Protein AF-A0A7X0U102-F1 (afdb_monomer)

Solvent-accessible surface area (backbone atoms only — not comparable to full-atom values): 9717 Å² total; per-residue (Å²): 131,88,77,88,85,89,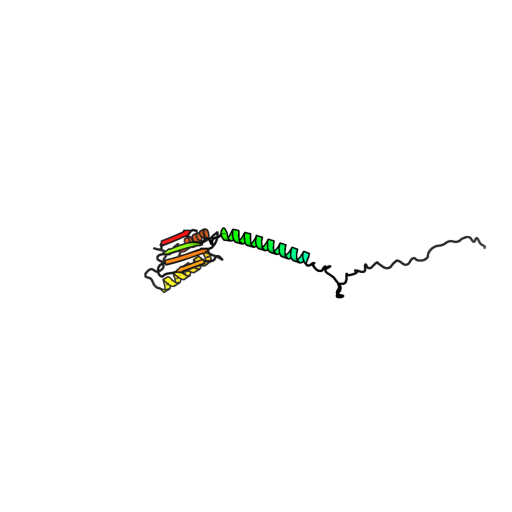85,76,92,80,92,87,78,83,84,78,76,77,78,77,84,86,73,80,78,78,79,67,56,64,40,101,86,70,48,72,40,89,76,73,74,71,82,77,47,71,68,58,47,54,50,53,54,49,52,53,49,51,53,49,51,50,53,51,48,49,52,48,54,52,47,66,74,42,59,76,26,45,12,32,42,36,37,34,54,69,47,59,101,64,62,67,69,58,42,53,52,46,53,52,52,52,52,50,45,45,48,65,40,42,60,93,42,59,70,47,81,48,75,58,72,41,37,37,39,41,33,27,40,36,96,58,11,56,60,30,49,53,52,36,59,70,50,51,70,77,42,87,77,41,83,77,51,49,77,48,76,46,82,89

Sequence (160 aa):
MSDSVAADTEGEASEAAAPPPFEPARMVPTRPDGWPDWLGRRPISSVDRDRILKDLSADQEELDAAKRRDGLRLAPLFSSVTIEGVGGQGDPRKVARLRAAINAACRVAAGDRRTSYHATDVRITIGIAGPDAHERIAVLRRQLPKMGGSRGWTITEDLN

Radius of gyration: 42.92 Å; Cα contacts (8 Å, |Δi|>4): 147; chains: 1; bounding box: 61×81×126 Å

Secondary structure (DSSP, 8-state):
----------------PPPPP------PPBPTTS-B-TT--PPPPHHHHHHHHHHHHHHHHHHHHHHHHHHHH-S--EEEEEEE-TT-SS-HHHHHHHHHHHHHHHHHHHTTS-EEEEE-SSEEEEEEESTTHHHHHHHHHHHGGGSTT-TT-EEEEEE-

Nearest PDB structures (foldseek):
  6dcr-assembly2_B  TM=4.546E-01  e=2.348E-02  Escherichia coli K-12
  7mp7-assembly1_A  TM=3.861E-01  e=9.252E-02  Thermus thermophilus
  6fxd-assembly1_B-2  TM=5.260E-01  e=5.394E-01  Pseudomonas fluorescens
  6fxd-assembly1_A-2  TM=5.218E-01  e=1.747E+00  Pseudomonas fluorescens
  5yhf-assembly1_A  TM=6.381E-01  e=4.358E+00  Thermus thermophilus HB8

Organism: NCBI:txid46180

Mean predicted aligned error: 18.71 Å

pLDDT: mean 76.11, std 17.18, range [31.91, 94.88]

Foldseek 3Di:
DDDDDDDDDDDDDDPDDDDPDDDPPPPFDADPVRHGPPPVDDDQDPVNVVVVVVVVVVVVVVVVVVVVVVVVVCPFFKKKKKKFALQDPDDVVLSVVLVVVLVVLLCVLQPPFDKDWDDDNGMIMIITTDPCRVVSVVSSVVCQCVGPPSVPMDMDMDGD

Structure (mmCIF, N/CA/C/O backbone):
data_AF-A0A7X0U102-F1
#
_entry.id   AF-A0A7X0U102-F1
#
loop_
_atom_site.group_PDB
_atom_site.id
_atom_site.type_symbol
_atom_site.label_atom_id
_atom_site.label_alt_id
_atom_site.label_comp_id
_atom_site.label_asym_id
_atom_site.label_entity_id
_atom_site.label_seq_id
_atom_site.pdbx_PDB_ins_code
_atom_site.Cartn_x
_atom_site.Cartn_y
_atom_site.Cartn_z
_atom_site.occupancy
_atom_site.B_iso_or_equiv
_atom_site.auth_seq_id
_atom_site.auth_comp_id
_atom_site.auth_asym_id
_atom_site.auth_atom_id
_atom_site.pdbx_PDB_model_num
ATOM 1 N N . MET A 1 1 ? 34.232 71.782 -101.096 1.00 38.62 1 MET A N 1
ATOM 2 C CA . MET A 1 1 ? 34.437 70.947 -102.295 1.00 38.62 1 MET A CA 1
ATOM 3 C C . MET A 1 1 ? 35.266 69.759 -101.868 1.00 38.62 1 MET A C 1
ATOM 5 O O . MET A 1 1 ? 36.264 70.035 -101.224 1.00 38.62 1 MET A O 1
ATOM 9 N N . SER A 1 2 ? 34.827 68.543 -102.224 1.00 43.22 2 SER A N 1
ATOM 10 C CA . SER A 1 2 ? 35.674 67.430 -102.705 1.00 43.22 2 SER A CA 1
ATOM 11 C C . SER A 1 2 ? 36.778 66.903 -101.772 1.00 43.22 2 SER A C 1
ATOM 13 O O . SER A 1 2 ? 37.455 67.659 -101.102 1.00 43.22 2 SER A O 1
ATOM 15 N N . ASP A 1 3 ? 37.134 65.632 -101.725 1.00 31.91 3 ASP A N 1
ATOM 16 C CA . ASP A 1 3 ? 36.564 64.360 -102.151 1.00 31.91 3 ASP A CA 1
ATOM 17 C C . ASP A 1 3 ? 37.458 63.299 -101.474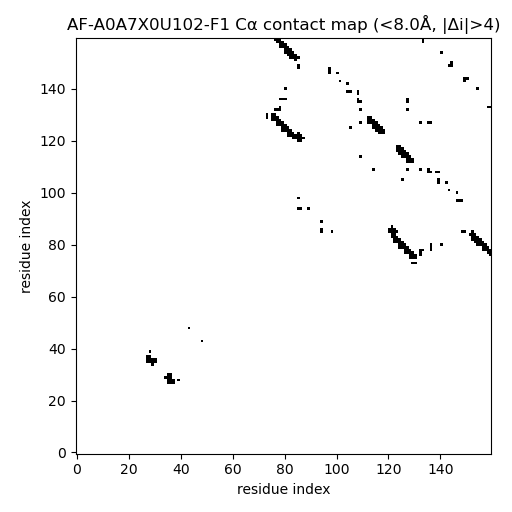 1.00 31.91 3 ASP A C 1
ATOM 19 O O . ASP A 1 3 ? 38.637 63.559 -101.240 1.00 31.91 3 ASP A O 1
ATOM 23 N N . SER A 1 4 ? 36.888 62.128 -101.207 1.00 45.56 4 SER A N 1
ATOM 24 C CA . SER A 1 4 ? 37.534 60.806 -101.151 1.00 45.56 4 SER A CA 1
ATOM 25 C C . SER A 1 4 ? 38.843 60.577 -100.369 1.00 45.56 4 SER A C 1
ATOM 27 O O . SER A 1 4 ? 39.926 60.914 -100.834 1.00 45.56 4 SER A O 1
ATOM 29 N N . VAL A 1 5 ? 38.757 59.750 -99.317 1.00 36.16 5 VAL A N 1
ATOM 30 C CA . VAL A 1 5 ? 39.637 58.573 -99.151 1.00 36.16 5 VAL A CA 1
ATOM 31 C C . VAL A 1 5 ? 38.795 57.410 -98.620 1.00 36.16 5 VAL A C 1
ATOM 33 O O . VAL A 1 5 ? 38.154 57.518 -97.577 1.00 36.16 5 VAL A O 1
ATOM 36 N N . ALA A 1 6 ? 38.797 56.314 -99.377 1.00 46.53 6 ALA A N 1
ATOM 37 C CA . ALA A 1 6 ? 38.334 54.992 -98.980 1.00 46.53 6 ALA A CA 1
ATOM 38 C C . ALA A 1 6 ? 39.511 54.186 -98.408 1.00 46.53 6 ALA A C 1
ATOM 40 O O . ALA A 1 6 ? 40.606 54.275 -98.962 1.00 46.53 6 ALA A O 1
ATOM 41 N N . ALA A 1 7 ? 39.245 53.440 -97.333 1.00 36.06 7 ALA A N 1
ATOM 42 C CA . ALA A 1 7 ? 39.975 52.299 -96.747 1.00 36.06 7 ALA A CA 1
ATOM 43 C C . ALA A 1 7 ? 39.654 52.306 -95.239 1.00 36.06 7 ALA A C 1
ATOM 45 O O . ALA A 1 7 ? 39.696 53.363 -94.621 1.00 36.06 7 ALA A O 1
ATOM 46 N N . ASP A 1 8 ? 39.316 51.236 -94.536 1.00 32.81 8 ASP A N 1
ATOM 47 C CA . ASP A 1 8 ? 39.108 49.832 -94.852 1.00 32.81 8 ASP A CA 1
ATOM 48 C C . ASP A 1 8 ? 38.257 49.252 -93.698 1.00 32.81 8 ASP A C 1
ATOM 50 O O . ASP A 1 8 ? 38.259 49.769 -92.579 1.00 32.81 8 ASP A O 1
ATOM 54 N N . THR A 1 9 ? 37.501 48.205 -94.026 1.00 40.62 9 THR A N 1
ATOM 55 C CA . THR A 1 9 ? 37.145 47.018 -93.212 1.00 40.62 9 THR A CA 1
ATOM 56 C C . THR A 1 9 ? 37.927 46.857 -91.897 1.00 40.62 9 THR A C 1
ATOM 58 O O . THR A 1 9 ? 39.137 47.030 -91.881 1.00 40.62 9 THR A O 1
ATOM 61 N N . GLU A 1 10 ? 37.342 46.543 -90.740 1.00 35.62 10 GLU A N 1
ATOM 62 C CA . GLU A 1 10 ? 36.524 45.382 -90.344 1.00 35.62 10 GLU A CA 1
ATOM 63 C C . GLU A 1 10 ? 35.938 45.724 -88.950 1.00 35.62 10 GLU A C 1
ATOM 65 O O . GLU A 1 10 ? 36.605 46.362 -88.144 1.00 35.62 10 GLU A O 1
ATOM 70 N N . GLY A 1 11 ? 34.667 45.478 -88.637 1.00 41.91 11 GLY A N 1
ATOM 71 C CA . GLY A 1 11 ? 34.175 44.158 -88.249 1.00 41.91 11 GLY A CA 1
ATOM 72 C C . GLY A 1 11 ? 33.844 44.145 -86.749 1.00 41.91 11 GLY A C 1
ATOM 73 O O . GLY A 1 11 ? 34.742 43.971 -85.948 1.00 41.91 11 GLY A O 1
ATOM 74 N N . GLU A 1 12 ? 32.574 44.365 -86.392 1.00 38.75 12 GLU A N 1
ATOM 75 C CA . GLU A 1 12 ? 31.899 44.087 -85.100 1.00 38.75 12 GLU A CA 1
ATOM 76 C C . GLU A 1 12 ? 30.504 44.749 -85.218 1.00 38.75 12 GLU A C 1
ATOM 78 O O . GLU A 1 12 ? 30.388 45.847 -85.745 1.00 38.75 12 GLU A O 1
ATOM 83 N N . ALA A 1 13 ? 29.359 44.170 -84.871 1.00 37.62 13 ALA A N 1
ATOM 84 C CA . ALA A 1 13 ? 29.061 43.188 -83.854 1.00 37.62 13 ALA A CA 1
ATOM 85 C C . ALA A 1 13 ? 27.845 42.359 -84.305 1.00 37.62 13 ALA A C 1
ATOM 87 O O . ALA A 1 13 ? 26.797 42.910 -84.643 1.00 37.62 13 ALA A O 1
ATOM 88 N N . SER A 1 14 ? 27.964 41.030 -84.283 1.00 42.31 14 SER A N 1
ATOM 89 C CA . SER A 1 14 ? 26.776 40.182 -84.202 1.00 42.31 14 SER A CA 1
ATOM 90 C C . SER A 1 14 ? 26.359 40.160 -82.740 1.00 42.31 14 SER A C 1
ATOM 92 O O . SER A 1 14 ? 27.084 39.647 -81.890 1.00 42.31 14 SER A O 1
ATOM 94 N N . GLU A 1 15 ? 25.207 40.753 -82.464 1.00 49.72 15 GLU A N 1
ATOM 95 C CA . GLU A 1 15 ? 24.537 40.758 -81.171 1.00 49.72 15 GLU A CA 1
ATOM 96 C C . GLU A 1 15 ? 24.369 39.316 -80.666 1.00 49.72 15 GLU A C 1
ATOM 98 O O . GLU A 1 15 ? 23.561 38.535 -81.172 1.00 49.72 15 GLU A O 1
ATOM 103 N N . ALA A 1 16 ? 25.218 38.924 -79.714 1.00 48.66 16 ALA A N 1
ATOM 104 C CA . ALA A 1 16 ? 25.165 37.615 -79.089 1.00 48.66 16 ALA A CA 1
ATOM 105 C C . ALA A 1 16 ? 23.998 37.600 -78.097 1.00 48.66 16 ALA A C 1
ATOM 107 O O . ALA A 1 16 ? 24.090 38.140 -76.994 1.00 48.66 16 ALA A O 1
ATOM 108 N N . ALA A 1 17 ? 22.889 36.989 -78.510 1.00 60.19 17 ALA A N 1
ATOM 109 C CA . ALA A 1 17 ? 21.757 36.708 -77.640 1.00 60.19 17 ALA A CA 1
ATOM 110 C C . ALA A 1 17 ? 22.226 35.945 -76.387 1.00 60.19 17 ALA A C 1
ATOM 112 O O . ALA A 1 17 ? 22.923 34.932 -76.483 1.00 60.19 17 ALA A O 1
ATOM 113 N N . ALA A 1 18 ? 21.845 36.443 -75.210 1.00 62.03 18 ALA A N 1
ATOM 114 C CA . ALA A 1 18 ? 22.167 35.810 -73.937 1.00 62.03 18 ALA A CA 1
ATOM 115 C C . ALA A 1 18 ? 21.594 34.376 -73.875 1.00 62.03 18 ALA A C 1
ATOM 117 O O . ALA A 1 18 ? 20.451 34.162 -74.294 1.00 62.03 18 ALA A O 1
ATOM 118 N N . PRO A 1 19 ? 22.345 33.387 -73.349 1.00 63.38 19 PRO A N 1
ATOM 119 C CA . PRO A 1 19 ? 21.826 32.034 -73.189 1.00 63.38 19 PRO A CA 1
ATOM 120 C C . PRO A 1 19 ? 20.666 32.027 -72.179 1.00 63.38 19 PRO A C 1
ATOM 122 O O . PRO A 1 19 ? 20.700 32.786 -71.204 1.00 63.38 19 PRO A O 1
ATOM 125 N N . PRO A 1 20 ? 19.635 31.183 -72.379 1.00 64.94 20 PRO A N 1
ATOM 126 C CA . PRO A 1 20 ? 18.534 31.081 -71.431 1.00 64.94 20 PRO A CA 1
ATOM 127 C C . PRO A 1 20 ? 19.049 30.618 -70.056 1.00 64.94 20 PRO A C 1
ATOM 129 O O . PRO A 1 20 ? 20.046 29.890 -69.985 1.00 64.94 20 PRO A O 1
ATOM 132 N N . PRO A 1 21 ? 18.388 31.017 -68.954 1.00 61.97 21 PRO A N 1
ATOM 133 C CA . PRO A 1 21 ? 18.778 30.579 -67.621 1.00 61.97 21 PRO A CA 1
ATOM 134 C C . PRO A 1 21 ? 18.703 29.049 -67.530 1.00 61.97 21 PRO A C 1
ATOM 136 O O . PRO A 1 21 ? 17.711 28.435 -67.919 1.00 61.97 21 PRO A O 1
ATOM 139 N N . PHE A 1 22 ? 19.770 28.431 -67.022 1.00 58.47 22 PHE A N 1
ATOM 140 C CA . PHE A 1 22 ? 19.825 26.996 -66.761 1.00 58.47 22 PHE A CA 1
ATOM 141 C C . PHE A 1 22 ? 18.815 26.642 -65.662 1.00 58.47 22 PHE A C 1
ATOM 143 O O . PHE A 1 22 ? 19.066 26.889 -64.482 1.00 58.47 22 PHE A O 1
ATOM 150 N N . GLU A 1 23 ? 17.675 26.060 -66.031 1.00 60.59 23 GLU A N 1
ATOM 151 C CA . GLU A 1 23 ? 16.829 25.353 -65.073 1.00 60.59 23 GLU A CA 1
ATOM 152 C C . GLU A 1 23 ? 17.444 23.968 -64.825 1.00 60.59 23 GLU A C 1
ATOM 154 O O . GLU A 1 23 ? 17.504 23.151 -65.749 1.00 60.59 23 GLU A O 1
ATOM 159 N N . PRO A 1 24 ? 17.922 23.654 -63.606 1.00 57.25 24 PRO A N 1
ATOM 160 C CA . PRO A 1 24 ? 18.355 22.303 -63.306 1.00 57.25 24 PRO A CA 1
ATOM 161 C C . PRO A 1 24 ? 17.121 21.403 -63.346 1.00 57.25 24 PRO A C 1
ATOM 163 O O . PRO A 1 24 ? 16.307 21.411 -62.419 1.00 57.25 24 PRO A O 1
ATOM 166 N N . ALA A 1 25 ? 16.982 20.615 -64.412 1.00 60.59 25 ALA A N 1
ATOM 167 C CA . ALA A 1 25 ? 16.004 19.543 -64.471 1.00 60.59 25 ALA A CA 1
ATOM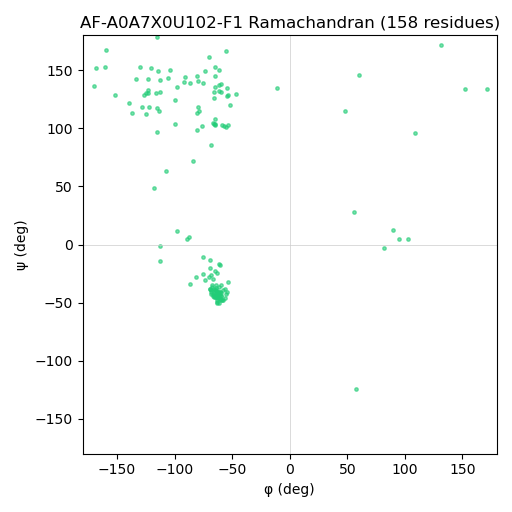 168 C C . ALA A 1 25 ? 16.269 18.598 -63.289 1.00 60.59 25 ALA A C 1
ATOM 170 O O . ALA A 1 25 ? 17.212 17.804 -63.299 1.00 60.59 25 ALA A O 1
ATOM 171 N N . ARG A 1 26 ? 15.465 18.712 -62.226 1.00 58.56 26 ARG A N 1
ATOM 172 C CA . ARG A 1 26 ? 15.482 17.774 -61.101 1.00 58.56 26 ARG A CA 1
ATOM 173 C C . ARG A 1 26 ? 14.941 16.441 -61.612 1.00 58.56 26 ARG A C 1
ATOM 175 O O . ARG A 1 26 ? 13.747 16.179 -61.525 1.00 58.56 26 ARG A O 1
ATOM 182 N N . MET A 1 27 ? 15.813 15.618 -62.188 1.00 61.78 27 MET A N 1
ATOM 183 C CA . MET A 1 27 ? 15.497 14.240 -62.557 1.00 61.78 27 MET A CA 1
ATOM 184 C C . MET A 1 27 ? 15.225 13.460 -61.269 1.00 61.78 27 MET A C 1
ATOM 186 O O . MET A 1 27 ? 16.149 13.132 -60.528 1.00 61.78 27 MET A O 1
ATOM 190 N N . VAL A 1 28 ? 13.950 13.211 -60.971 1.00 64.75 28 VAL A N 1
ATOM 191 C CA . VAL A 1 28 ? 13.535 12.357 -59.853 1.00 64.75 28 VAL A CA 1
ATOM 192 C C . VAL A 1 28 ? 13.686 10.908 -60.315 1.00 64.75 28 VAL A C 1
ATOM 194 O O . VAL A 1 28 ? 13.028 10.532 -61.290 1.00 64.75 28 VAL A O 1
ATOM 197 N N . PRO A 1 29 ? 14.541 10.087 -59.673 1.00 66.62 29 PRO A N 1
ATOM 198 C CA . PRO A 1 29 ? 14.663 8.679 -60.027 1.00 66.62 29 PRO A CA 1
ATOM 199 C C . PRO A 1 29 ? 13.293 8.005 -59.967 1.00 66.62 29 PRO A C 1
ATOM 201 O O . PRO A 1 29 ? 12.525 8.229 -59.035 1.00 66.62 29 PRO A O 1
ATOM 204 N N . THR A 1 30 ? 12.956 7.212 -60.976 1.00 65.81 30 THR A N 1
ATOM 205 C CA . THR A 1 30 ? 11.665 6.523 -61.059 1.00 65.81 30 THR A CA 1
ATOM 206 C C . THR A 1 30 ? 11.818 5.090 -60.567 1.00 65.81 30 THR A C 1
ATOM 208 O O . THR A 1 30 ? 12.787 4.403 -60.896 1.00 65.81 30 THR A O 1
ATOM 211 N N . ARG A 1 31 ? 10.868 4.633 -59.750 1.00 69.75 31 ARG A N 1
ATOM 212 C CA . ARG A 1 31 ? 10.789 3.243 -59.292 1.00 69.75 31 ARG A CA 1
ATOM 213 C C . ARG A 1 31 ? 10.388 2.325 -60.465 1.00 69.75 31 ARG A C 1
ATOM 215 O O . ARG A 1 31 ? 9.810 2.803 -61.441 1.00 69.75 31 ARG A O 1
ATOM 222 N N . PRO A 1 32 ? 10.615 0.999 -60.371 1.00 69.50 32 PRO A N 1
ATOM 223 C CA . PRO A 1 32 ? 10.195 0.042 -61.404 1.00 69.50 32 PRO A CA 1
ATOM 224 C C . PRO A 1 32 ? 8.678 -0.016 -61.666 1.00 69.50 32 PRO A C 1
ATOM 226 O O . PRO A 1 32 ? 8.264 -0.529 -62.699 1.00 69.50 32 PRO A O 1
ATOM 229 N N . ASP A 1 33 ? 7.853 0.496 -60.747 1.00 75.25 33 ASP A N 1
ATOM 230 C CA . ASP A 1 33 ? 6.391 0.616 -60.872 1.00 75.25 33 ASP A CA 1
ATOM 231 C C . ASP A 1 33 ? 5.943 1.948 -61.514 1.00 75.25 33 ASP A C 1
ATOM 233 O O . ASP A 1 33 ? 4.748 2.229 -61.592 1.00 75.25 33 ASP A O 1
ATOM 237 N N . GLY A 1 34 ? 6.891 2.775 -61.971 1.00 69.94 34 GLY A N 1
ATOM 238 C CA . GLY A 1 34 ? 6.632 4.059 -62.624 1.00 69.94 34 GLY A CA 1
ATOM 239 C C . GLY A 1 34 ? 6.358 5.224 -61.668 1.00 69.94 34 GLY A C 1
ATOM 240 O O . GLY A 1 34 ? 6.224 6.355 -62.133 1.00 69.94 34 GLY A O 1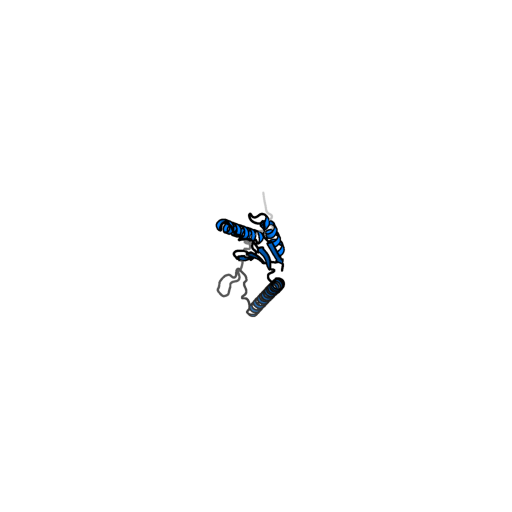
ATOM 241 N N . TRP A 1 35 ? 6.316 5.001 -60.349 1.00 78.31 35 TRP A N 1
ATOM 242 C CA . TRP A 1 35 ? 6.152 6.086 -59.378 1.00 78.31 35 TRP A CA 1
ATOM 243 C C . TRP A 1 35 ? 7.483 6.805 -59.102 1.00 78.31 35 TRP A C 1
ATOM 245 O O . TRP A 1 35 ? 8.535 6.159 -59.056 1.00 78.31 35 TRP A O 1
ATOM 255 N N . PRO A 1 36 ? 7.485 8.131 -58.871 1.00 67.94 36 PRO A N 1
ATOM 256 C CA . PRO A 1 36 ? 8.713 8.841 -58.524 1.00 67.94 36 PRO A CA 1
ATOM 257 C C . PRO A 1 36 ? 9.256 8.385 -57.156 1.00 67.94 36 PRO A C 1
ATOM 259 O O . PRO A 1 36 ? 8.522 8.338 -56.166 1.00 67.94 36 PRO A O 1
ATOM 262 N N . ASP A 1 37 ? 10.550 8.062 -57.084 1.00 71.12 37 ASP A N 1
ATOM 263 C CA . ASP A 1 37 ? 11.248 7.663 -55.857 1.00 71.12 37 ASP A CA 1
ATOM 264 C C . ASP A 1 37 ? 11.713 8.892 -55.067 1.00 71.12 37 ASP A C 1
ATOM 266 O O . ASP A 1 37 ? 12.899 9.212 -54.980 1.00 71.12 37 ASP A O 1
ATOM 270 N N . TRP A 1 38 ? 10.757 9.597 -54.466 1.00 67.88 38 TRP A N 1
ATOM 271 C CA . TRP A 1 38 ? 11.030 10.782 -53.645 1.00 67.88 38 TRP A CA 1
ATOM 272 C C . TRP A 1 38 ? 11.897 10.506 -52.409 1.00 67.88 38 TRP A C 1
ATOM 274 O O . TRP A 1 38 ? 12.411 11.441 -51.802 1.00 67.88 38 TRP A O 1
ATOM 284 N N . LEU A 1 39 ? 12.029 9.241 -52.002 1.00 71.31 39 LEU A N 1
ATOM 285 C CA . LEU A 1 39 ? 12.677 8.853 -50.750 1.00 71.31 39 LEU A CA 1
ATOM 286 C C . LEU A 1 39 ? 13.993 8.092 -50.968 1.00 71.31 39 LEU A C 1
ATOM 288 O O . LEU A 1 39 ? 14.630 7.724 -49.982 1.00 71.31 39 LEU A O 1
ATOM 292 N N . GLY A 1 40 ? 14.389 7.836 -52.222 1.00 63.44 40 GLY A N 1
ATOM 293 C CA . GLY A 1 40 ? 15.588 7.063 -52.564 1.00 63.44 40 GLY A CA 1
ATOM 294 C C . GLY A 1 40 ? 15.600 5.668 -51.933 1.00 63.44 40 GLY A C 1
ATOM 295 O O . GLY A 1 40 ? 16.664 5.148 -51.579 1.00 63.44 40 GLY A O 1
ATOM 296 N N . ARG A 1 41 ? 14.419 5.089 -51.679 1.00 65.38 41 ARG A N 1
ATOM 297 C CA . ARG A 1 41 ? 14.291 3.895 -50.835 1.00 65.38 41 ARG A CA 1
ATOM 298 C C . ARG A 1 41 ? 14.637 2.660 -51.650 1.00 65.38 41 ARG A C 1
ATOM 300 O O . ARG A 1 41 ? 13.795 2.093 -52.344 1.00 65.38 41 ARG A O 1
ATOM 307 N N . ARG A 1 42 ? 15.879 2.198 -51.501 1.00 67.25 42 ARG A N 1
ATOM 308 C CA . ARG A 1 42 ? 16.278 0.864 -51.956 1.00 67.25 42 ARG A CA 1
ATOM 309 C C . ARG A 1 42 ? 15.462 -0.199 -51.207 1.00 67.25 42 ARG A C 1
ATOM 311 O O . ARG A 1 42 ? 15.295 -0.075 -49.990 1.00 67.25 42 ARG A O 1
ATOM 318 N N . PRO A 1 43 ? 14.970 -1.247 -51.892 1.00 68.00 43 PRO A N 1
ATOM 319 C CA . PRO A 1 43 ? 14.417 -2.413 -51.219 1.00 68.00 43 PRO A CA 1
ATOM 320 C C . PRO A 1 43 ? 15.461 -2.969 -50.247 1.00 68.00 43 PRO A C 1
ATOM 322 O O . PRO A 1 43 ? 16.608 -3.191 -50.634 1.00 68.00 43 PRO A O 1
ATOM 325 N N . ILE A 1 44 ? 15.078 -3.165 -48.986 1.00 73.00 44 ILE A N 1
ATOM 326 C CA . ILE A 1 44 ? 15.956 -3.787 -47.992 1.00 73.00 44 ILE A CA 1
ATOM 327 C C . ILE A 1 44 ? 16.182 -5.236 -48.435 1.00 73.00 44 ILE A C 1
ATOM 329 O O . ILE A 1 44 ? 15.219 -5.965 -48.686 1.00 73.00 44 ILE A O 1
ATOM 333 N N . SER A 1 45 ? 17.445 -5.647 -48.566 1.00 81.50 45 SER A N 1
ATOM 334 C CA . SER A 1 45 ? 17.768 -7.033 -48.903 1.00 81.50 45 SER A CA 1
ATOM 335 C C . SER A 1 45 ? 17.329 -7.960 -47.766 1.00 81.50 45 SER A C 1
ATOM 337 O O . SER A 1 45 ? 17.282 -7.546 -46.608 1.00 81.50 45 SER A O 1
ATOM 339 N N . SER A 1 46 ? 17.021 -9.228 -48.058 1.00 77.06 46 SER A N 1
ATOM 340 C CA . SER A 1 46 ? 16.664 -10.175 -46.987 1.00 77.06 46 SER A CA 1
ATOM 341 C C . SER A 1 46 ? 17.765 -10.262 -45.929 1.00 77.06 46 SER A C 1
ATOM 343 O O . SER A 1 46 ? 17.467 -10.282 -44.745 1.00 77.06 46 SER A O 1
ATOM 345 N N . VAL A 1 47 ? 19.031 -10.225 -46.353 1.00 87.75 47 VAL A N 1
ATOM 346 C CA . VAL A 1 47 ? 20.192 -10.283 -45.455 1.00 87.75 47 VAL A CA 1
ATOM 347 C C . VAL A 1 47 ? 20.239 -9.072 -44.522 1.00 87.75 47 VAL A C 1
ATOM 349 O O . VAL A 1 47 ? 20.449 -9.229 -43.321 1.00 87.75 47 VAL A O 1
ATOM 352 N N . ASP A 1 48 ? 20.005 -7.870 -45.050 1.00 83.81 48 ASP A N 1
ATOM 353 C CA . ASP A 1 48 ? 19.988 -6.651 -44.236 1.00 83.81 48 ASP A CA 1
ATOM 354 C C . ASP A 1 48 ? 18.783 -6.625 -43.295 1.00 83.81 48 ASP A C 1
ATOM 356 O O . ASP A 1 48 ? 18.909 -6.234 -42.137 1.00 83.81 48 ASP A O 1
ATOM 360 N N . ARG A 1 49 ? 17.621 -7.099 -43.759 1.00 84.81 49 ARG A N 1
ATOM 361 C CA . ARG A 1 49 ? 16.425 -7.237 -42.923 1.00 84.81 49 ARG A CA 1
ATOM 362 C C . ARG A 1 49 ? 16.676 -8.192 -41.758 1.00 84.81 49 ARG A C 1
ATOM 364 O O . ARG A 1 49 ? 16.332 -7.866 -40.626 1.00 84.81 49 ARG A O 1
ATOM 371 N N . ASP A 1 50 ? 17.273 -9.347 -42.027 1.00 91.25 50 ASP A N 1
ATOM 372 C CA . ASP A 1 50 ? 17.523 -10.367 -41.011 1.00 91.25 50 ASP A CA 1
ATOM 373 C C . ASP A 1 50 ? 18.569 -9.881 -39.991 1.00 91.25 50 ASP A C 1
ATOM 375 O O . ASP A 1 50 ? 18.424 -10.135 -38.795 1.00 91.25 50 ASP A O 1
ATOM 379 N N . ARG A 1 51 ? 19.569 -9.098 -40.430 1.00 90.56 51 ARG A N 1
ATOM 380 C CA . ARG A 1 51 ? 20.504 -8.402 -39.529 1.00 90.56 51 ARG A CA 1
ATOM 381 C C . ARG A 1 51 ? 19.778 -7.405 -38.621 1.00 90.56 51 ARG A C 1
ATOM 383 O O . ARG A 1 51 ? 19.940 -7.481 -37.412 1.00 90.56 51 ARG A O 1
ATOM 390 N N . ILE A 1 52 ? 18.934 -6.536 -39.180 1.00 85.88 52 ILE A N 1
ATOM 391 C CA . ILE A 1 52 ? 18.173 -5.540 -38.405 1.00 85.88 52 ILE A CA 1
ATOM 392 C C . ILE A 1 52 ? 17.267 -6.216 -37.369 1.00 85.88 52 ILE A C 1
ATOM 394 O O . ILE A 1 52 ? 17.213 -5.788 -36.221 1.00 85.88 52 ILE A O 1
ATOM 398 N N . LEU A 1 53 ? 16.563 -7.287 -37.749 1.00 90.38 53 LEU A N 1
ATOM 399 C CA . LEU A 1 53 ? 15.708 -8.027 -36.817 1.00 90.38 53 LEU A CA 1
ATOM 400 C C . LEU A 1 53 ? 16.513 -8.679 -35.689 1.00 90.38 53 LEU A C 1
ATOM 402 O O . LEU A 1 53 ? 16.050 -8.708 -34.549 1.00 90.38 53 LEU A O 1
ATOM 406 N N . LYS A 1 54 ? 17.713 -9.183 -35.993 1.00 92.00 54 LYS A N 1
ATOM 407 C CA . LYS A 1 54 ? 18.616 -9.756 -34.995 1.00 92.00 54 LYS A CA 1
ATOM 408 C C . LYS A 1 54 ? 19.113 -8.699 -34.008 1.00 92.00 54 LYS A C 1
ATOM 410 O O . LYS A 1 54 ? 19.076 -8.958 -32.810 1.00 92.00 54 LYS A O 1
ATOM 415 N N . ASP A 1 55 ? 19.515 -7.531 -34.498 1.00 90.44 55 ASP A N 1
ATOM 416 C CA . ASP A 1 55 ? 20.004 -6.435 -33.656 1.00 90.44 55 ASP A CA 1
ATOM 417 C C . ASP A 1 55 ? 18.883 -5.915 -32.737 1.00 90.44 55 ASP A C 1
ATOM 419 O O . ASP A 1 55 ? 19.060 -5.841 -31.526 1.00 90.44 55 ASP A O 1
ATOM 423 N N . LEU A 1 56 ? 17.674 -5.707 -33.275 1.00 89.06 56 LEU A N 1
ATOM 424 C CA . LEU A 1 56 ? 16.502 -5.318 -32.478 1.00 89.06 56 LEU A CA 1
ATOM 425 C C . LEU A 1 56 ? 16.113 -6.369 -31.427 1.00 89.06 56 LEU A C 1
ATOM 427 O O . LEU A 1 56 ? 15.666 -6.021 -30.334 1.00 89.06 56 LEU A O 1
ATOM 431 N N . SER A 1 57 ? 16.261 -7.656 -31.752 1.00 88.81 57 SER A N 1
ATOM 432 C CA . SER A 1 57 ? 15.994 -8.737 -30.797 1.00 88.81 57 SER A CA 1
ATOM 433 C C . SER A 1 57 ? 17.034 -8.754 -29.674 1.00 88.81 57 SER A C 1
ATOM 435 O O . SER A 1 57 ? 16.668 -8.951 -28.519 1.00 88.81 57 SER A O 1
ATOM 437 N N . ALA A 1 58 ? 18.307 -8.501 -29.990 1.00 87.31 58 ALA A N 1
ATOM 438 C CA . ALA A 1 58 ? 19.375 -8.407 -28.998 1.00 87.31 58 ALA A CA 1
ATOM 439 C C . ALA A 1 58 ? 19.167 -7.217 -28.045 1.00 87.31 58 ALA A C 1
ATOM 441 O O . ALA A 1 58 ? 19.263 -7.391 -26.830 1.00 87.31 58 ALA A O 1
ATOM 442 N N . ASP A 1 59 ? 18.787 -6.050 -28.573 1.00 82.62 59 ASP A N 1
ATOM 443 C CA . ASP A 1 59 ? 18.457 -4.868 -27.766 1.00 82.62 59 ASP A CA 1
ATOM 444 C C . ASP A 1 59 ? 17.275 -5.144 -26.822 1.00 82.62 59 ASP A C 1
ATOM 446 O O . ASP A 1 59 ? 17.283 -4.760 -25.649 1.00 82.62 59 ASP A O 1
ATOM 450 N N . GLN A 1 60 ? 16.254 -5.858 -27.310 1.00 79.06 60 GLN A N 1
ATOM 451 C CA . GLN A 1 60 ? 15.098 -6.253 -26.507 1.00 79.06 60 GLN A CA 1
ATOM 452 C C . GLN A 1 60 ? 15.484 -7.253 -25.406 1.00 79.06 60 GLN A C 1
ATOM 454 O O . GLN A 1 60 ? 15.047 -7.106 -24.264 1.00 79.06 60 GLN A O 1
ATOM 459 N N . GLU A 1 61 ? 16.332 -8.237 -25.712 1.00 81.94 61 GLU A N 1
ATOM 460 C CA . GLU A 1 61 ? 16.850 -9.189 -24.727 1.00 81.94 61 GLU A CA 1
ATOM 461 C C . GLU A 1 61 ? 17.708 -8.511 -23.655 1.00 81.94 61 GLU A C 1
ATOM 463 O O . GLU A 1 61 ? 17.602 -8.869 -22.477 1.00 81.94 61 GLU A O 1
ATOM 468 N N . GLU A 1 62 ? 18.524 -7.523 -24.029 1.00 78.12 62 GLU A N 1
ATOM 469 C CA . GLU A 1 62 ? 19.315 -6.719 -23.097 1.00 78.12 62 GLU A CA 1
ATOM 470 C C . GLU A 1 62 ? 18.409 -5.894 -22.178 1.00 78.12 62 GLU A C 1
ATOM 472 O O . GLU A 1 62 ? 18.585 -5.899 -20.955 1.00 78.12 62 GLU A O 1
ATOM 477 N N . LEU A 1 63 ? 17.379 -5.263 -22.740 1.00 69.62 63 LEU A N 1
ATOM 478 C CA . LEU A 1 63 ? 16.400 -4.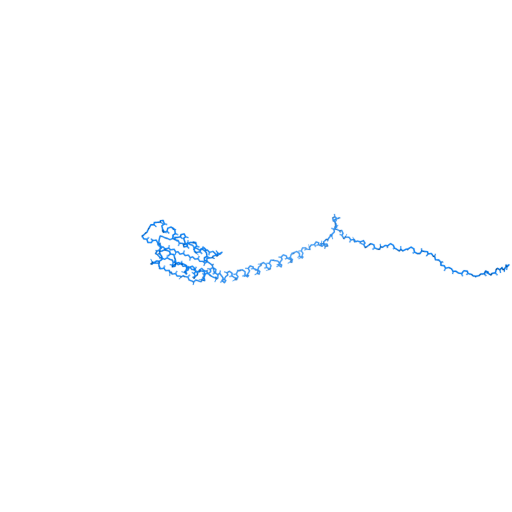475 -22.000 1.00 69.62 63 LEU A CA 1
ATOM 479 C C . LEU A 1 63 ? 15.563 -5.353 -21.055 1.00 69.62 63 LEU A C 1
ATOM 481 O O . LEU A 1 63 ? 15.308 -4.979 -19.907 1.00 69.62 63 LEU A O 1
ATOM 485 N N . ASP A 1 64 ? 15.197 -6.560 -21.481 1.00 69.88 64 ASP A N 1
ATOM 486 C CA . ASP A 1 64 ? 14.503 -7.535 -20.641 1.00 69.88 64 ASP A CA 1
ATOM 487 C C . ASP A 1 64 ? 15.430 -8.176 -19.604 1.00 69.88 64 ASP A C 1
ATOM 489 O O . ASP A 1 64 ? 14.985 -8.524 -18.510 1.00 69.88 64 ASP A O 1
ATOM 493 N N . ALA A 1 65 ? 16.723 -8.330 -19.892 1.00 70.75 65 ALA A N 1
ATOM 494 C CA . ALA A 1 65 ? 17.720 -8.751 -18.912 1.00 70.75 65 ALA A CA 1
ATOM 495 C C . ALA A 1 65 ? 17.970 -7.661 -17.861 1.00 70.75 65 ALA A C 1
ATOM 497 O O . ALA A 1 65 ? 18.096 -7.988 -16.681 1.00 70.75 65 ALA A O 1
ATOM 498 N N . ALA A 1 66 ? 17.991 -6.385 -18.253 1.00 66.56 66 ALA A N 1
ATOM 499 C CA . ALA A 1 66 ? 18.058 -5.248 -17.340 1.00 66.56 66 ALA A CA 1
ATOM 500 C C . ALA A 1 66 ? 16.813 -5.194 -16.443 1.00 66.56 66 ALA A C 1
ATOM 502 O O . ALA A 1 66 ? 16.948 -5.246 -15.225 1.00 66.56 66 ALA A O 1
ATOM 503 N N . LYS A 1 67 ? 15.604 -5.267 -17.020 1.00 64.06 67 LYS A N 1
ATOM 504 C CA . LYS A 1 67 ? 14.343 -5.366 -16.259 1.00 64.06 67 LYS A CA 1
ATOM 505 C C . LYS A 1 67 ? 14.296 -6.574 -15.330 1.00 64.06 67 LYS A C 1
ATOM 507 O O . LYS A 1 67 ? 13.788 -6.462 -14.220 1.00 64.06 67 LYS A O 1
ATOM 512 N N . ARG A 1 68 ? 14.807 -7.735 -15.756 1.00 59.72 68 ARG A N 1
ATOM 513 C CA . ARG A 1 68 ? 14.901 -8.928 -14.899 1.00 59.72 68 ARG A CA 1
ATOM 514 C C . ARG A 1 68 ? 15.911 -8.734 -13.776 1.00 59.72 68 ARG A C 1
ATOM 516 O O . ARG A 1 68 ? 15.615 -9.130 -12.660 1.00 59.72 68 ARG A O 1
ATOM 523 N N . ARG A 1 69 ? 17.073 -8.123 -14.023 1.00 56.19 69 ARG A N 1
ATOM 524 C CA . ARG A 1 69 ? 18.054 -7.810 -12.967 1.00 56.19 69 ARG A CA 1
ATOM 525 C C . ARG A 1 69 ? 17.516 -6.774 -11.981 1.00 56.19 69 ARG A C 1
ATOM 527 O O . ARG A 1 69 ? 17.692 -6.960 -10.780 1.00 56.19 69 ARG A O 1
ATOM 534 N N . ASP A 1 70 ? 16.809 -5.758 -12.462 1.00 56.28 70 ASP A N 1
ATOM 535 C CA . ASP A 1 70 ? 16.136 -4.765 -11.623 1.00 56.28 70 ASP A CA 1
ATOM 536 C C . ASP A 1 70 ? 14.985 -5.400 -10.838 1.00 56.28 70 ASP A C 1
ATOM 538 O O . ASP A 1 70 ? 14.892 -5.211 -9.632 1.00 56.28 70 ASP A O 1
ATOM 542 N N . GLY A 1 71 ? 14.169 -6.237 -11.480 1.00 51.66 71 GLY A N 1
ATOM 543 C CA . GLY A 1 71 ? 13.087 -6.996 -10.849 1.00 51.66 71 GLY A CA 1
ATOM 544 C C . GLY A 1 71 ? 13.560 -8.089 -9.882 1.00 51.66 71 GLY A C 1
ATOM 545 O O . GLY A 1 71 ? 12.846 -8.415 -8.946 1.00 51.66 71 GLY A O 1
ATOM 546 N N . LEU A 1 72 ? 14.765 -8.638 -10.058 1.00 49.94 72 LEU A N 1
ATOM 547 C CA . LEU A 1 72 ? 15.387 -9.578 -9.115 1.00 49.94 72 LEU A CA 1
ATOM 548 C C . LEU A 1 72 ? 16.059 -8.855 -7.938 1.00 49.94 72 LEU A C 1
ATOM 550 O O . LEU A 1 72 ? 16.125 -9.412 -6.847 1.00 49.94 72 LEU A O 1
ATOM 554 N N . ARG A 1 73 ? 16.523 -7.611 -8.128 1.00 50.44 73 ARG A N 1
ATOM 555 C CA . ARG A 1 73 ? 16.913 -6.711 -7.025 1.00 50.44 73 ARG A CA 1
ATOM 556 C C . ARG A 1 73 ? 15.699 -6.129 -6.291 1.00 50.44 73 ARG A C 1
ATOM 558 O O . ARG A 1 73 ? 15.805 -5.802 -5.115 1.00 50.44 73 ARG A O 1
ATOM 565 N N . LEU A 1 74 ? 14.561 -6.041 -6.973 1.00 52.06 74 LEU A N 1
ATOM 566 C CA . LEU A 1 74 ? 13.251 -5.638 -6.473 1.00 52.06 74 LEU A CA 1
ATOM 567 C C . LEU A 1 74 ? 12.325 -6.864 -6.387 1.00 52.06 74 LEU A C 1
ATOM 569 O O . LEU A 1 74 ? 11.260 -6.885 -7.010 1.00 52.06 74 LEU A O 1
ATOM 573 N N . ALA A 1 75 ? 12.651 -7.856 -5.544 1.00 51.88 75 ALA A N 1
ATOM 574 C CA . ALA A 1 75 ? 11.548 -8.535 -4.851 1.00 51.88 75 ALA A CA 1
ATOM 575 C C . ALA A 1 75 ? 10.646 -7.406 -4.329 1.00 51.88 75 ALA A C 1
ATOM 577 O O . ALA A 1 75 ? 11.214 -6.437 -3.821 1.00 51.88 75 ALA A O 1
ATOM 578 N N . PRO A 1 76 ? 9.318 -7.405 -4.551 1.00 57.62 76 PRO A N 1
ATOM 579 C CA . PRO A 1 76 ? 8.522 -6.240 -4.204 1.00 57.62 76 PRO A CA 1
ATOM 580 C C . PRO A 1 76 ? 8.707 -6.003 -2.707 1.00 57.62 76 PRO A C 1
ATOM 582 O O . PRO A 1 76 ? 8.195 -6.770 -1.899 1.00 57.62 76 PRO A O 1
ATOM 585 N N . LEU A 1 77 ? 9.527 -5.005 -2.362 1.00 64.62 77 LEU A N 1
ATOM 586 C CA . LEU A 1 77 ? 9.839 -4.662 -0.987 1.00 64.62 77 LEU A CA 1
ATOM 587 C C . LEU A 1 77 ? 8.514 -4.181 -0.424 1.00 64.62 77 LEU A C 1
ATOM 589 O O . LEU A 1 77 ? 7.987 -3.139 -0.825 1.00 64.62 77 LEU A O 1
ATOM 593 N N . PHE A 1 78 ? 7.892 -5.051 0.360 1.00 78.75 78 PHE A N 1
ATOM 594 C CA . PHE A 1 78 ? 6.640 -4.775 1.026 1.00 78.75 78 PHE A CA 1
ATOM 595 C C . PHE A 1 78 ? 6.994 -4.415 2.452 1.00 78.75 78 PHE A C 1
ATOM 597 O O . PHE A 1 78 ? 7.281 -5.286 3.272 1.00 78.75 78 PHE A O 1
ATOM 604 N N . SER A 1 79 ? 6.936 -3.122 2.743 1.00 89.88 79 SER A N 1
ATOM 605 C CA . SER A 1 79 ? 6.827 -2.679 4.123 1.00 89.88 79 SER A CA 1
ATOM 606 C C . SER A 1 79 ? 5.349 -2.657 4.496 1.00 89.88 79 SER A C 1
ATOM 608 O O . SER A 1 79 ? 4.495 -2.244 3.701 1.00 89.88 79 SER A O 1
ATOM 610 N N . SER A 1 80 ? 5.027 -3.108 5.700 1.00 92.12 80 SER A N 1
ATOM 611 C CA . SER A 1 80 ? 3.664 -3.134 6.202 1.00 92.12 80 SER A CA 1
ATOM 612 C C . SER A 1 80 ? 3.545 -2.511 7.583 1.00 92.12 80 SER A C 1
ATOM 614 O O . SER A 1 80 ? 4.488 -2.490 8.372 1.00 92.12 80 SER A O 1
ATOM 616 N N . VAL A 1 81 ? 2.354 -1.992 7.862 1.00 93.81 81 VAL A N 1
ATOM 617 C CA . VAL A 1 81 ? 1.943 -1.537 9.184 1.00 93.81 81 VAL A CA 1
ATOM 618 C C . VAL A 1 81 ? 0.684 -2.283 9.589 1.00 93.81 81 VAL A C 1
ATOM 620 O O . VAL A 1 81 ? -0.269 -2.403 8.814 1.00 93.81 81 VAL A O 1
ATOM 623 N N . THR A 1 82 ? 0.676 -2.784 10.816 1.00 94.44 82 THR A N 1
ATOM 624 C CA . THR A 1 82 ? -0.480 -3.417 11.437 1.00 94.44 82 THR A CA 1
ATOM 625 C C . THR A 1 82 ? -0.964 -2.558 12.592 1.00 94.44 82 THR A C 1
ATOM 627 O O . THR A 1 82 ? -0.186 -2.113 13.429 1.00 94.44 82 THR A O 1
ATOM 630 N N . ILE A 1 83 ? -2.269 -2.312 12.613 1.00 92.94 83 ILE A N 1
ATOM 631 C CA . ILE A 1 83 ? -2.975 -1.535 13.624 1.00 92.94 83 ILE A CA 1
ATOM 632 C C . ILE A 1 83 ? -3.926 -2.485 14.334 1.00 92.94 83 ILE A C 1
ATOM 634 O O . ILE A 1 83 ? -4.849 -3.023 13.718 1.00 92.94 83 ILE A O 1
ATOM 638 N N . GLU A 1 84 ? -3.721 -2.678 15.626 1.00 91.00 84 GLU A N 1
ATOM 639 C CA . GLU A 1 84 ? -4.602 -3.458 16.489 1.00 91.00 84 GLU A CA 1
ATOM 640 C C . GLU A 1 84 ? -5.449 -2.539 17.369 1.00 91.00 84 GLU A C 1
ATOM 642 O O . GLU A 1 84 ? -5.030 -1.437 17.714 1.00 91.00 84 GLU A O 1
ATOM 647 N N . GLY A 1 85 ? -6.651 -2.991 17.733 1.00 86.06 85 GLY A N 1
ATOM 648 C CA . GLY A 1 85 ? -7.584 -2.239 18.579 1.00 86.06 85 GLY A CA 1
ATOM 649 C C . GLY A 1 85 ? -8.543 -1.319 17.814 1.00 86.06 85 GLY A C 1
ATOM 650 O O . GLY A 1 85 ? -9.218 -0.495 18.427 1.00 86.06 85 GLY A O 1
ATOM 651 N N . VAL A 1 86 ? -8.644 -1.453 16.484 1.00 80.81 86 VAL A N 1
ATOM 652 C CA . VAL A 1 86 ? -9.439 -0.536 15.638 1.00 80.81 86 VAL A CA 1
ATOM 653 C C . VAL A 1 86 ? -10.956 -0.688 15.835 1.00 80.81 86 VAL A C 1
ATOM 655 O O . VAL A 1 86 ? -11.696 0.277 15.652 1.00 80.81 86 VAL A O 1
ATOM 658 N N . GLY A 1 87 ? -11.438 -1.875 16.215 1.00 69.06 87 GLY A N 1
ATOM 659 C CA . GLY A 1 87 ? -12.870 -2.147 16.411 1.00 69.06 87 GLY A CA 1
ATOM 660 C C . GLY A 1 87 ? -13.250 -2.545 17.827 1.00 69.06 87 GLY A C 1
ATOM 661 O O . GLY A 1 87 ? -13.970 -3.520 18.014 1.00 69.06 87 GLY A O 1
ATOM 662 N N . GLY A 1 88 ? -12.786 -1.790 18.826 1.00 67.62 88 GLY A N 1
ATOM 663 C CA . GLY A 1 88 ? -13.332 -1.895 20.183 1.00 67.62 88 GLY A CA 1
ATOM 664 C C . GLY A 1 88 ? -14.856 -1.679 20.231 1.00 67.62 88 GLY A C 1
ATOM 665 O O . GLY A 1 88 ? -15.452 -1.184 19.273 1.00 67.62 88 GLY A O 1
ATOM 666 N N . GLN A 1 89 ? -15.488 -2.028 21.362 1.00 58.78 89 GLN A N 1
ATOM 667 C CA . GLN A 1 89 ? -16.923 -1.815 21.603 1.00 58.78 89 GLN A CA 1
ATOM 668 C C . GLN A 1 89 ? -17.292 -0.336 21.406 1.00 58.78 89 GLN A C 1
ATOM 670 O O . GLN A 1 89 ? -17.052 0.514 22.261 1.00 58.78 89 GLN A O 1
ATOM 675 N N . GLY A 1 90 ? -17.872 -0.022 20.254 1.00 69.88 90 GLY A N 1
ATOM 676 C CA . GLY A 1 90 ? -18.256 1.326 19.873 1.00 69.88 90 GLY A CA 1
ATOM 677 C C . GLY A 1 90 ? -19.313 1.301 18.779 1.00 69.88 90 GLY A C 1
ATOM 678 O O . GLY A 1 90 ? -19.575 0.268 18.169 1.00 69.88 90 GLY A O 1
ATOM 679 N N . ASP A 1 91 ? -19.933 2.454 18.536 1.00 83.38 91 ASP A N 1
ATOM 680 C CA . ASP A 1 91 ? -20.916 2.633 17.462 1.00 83.38 91 ASP A CA 1
ATOM 681 C C . ASP A 1 91 ? -20.340 2.151 16.108 1.00 83.38 91 ASP A C 1
ATOM 683 O O . ASP A 1 91 ? -19.341 2.719 15.642 1.00 83.38 91 ASP A O 1
ATOM 687 N N . PRO A 1 92 ? -20.966 1.160 15.439 1.00 84.00 92 PRO A N 1
ATOM 688 C CA . PRO A 1 92 ? -20.502 0.623 14.159 1.00 84.00 92 PRO A CA 1
ATOM 689 C C . PRO A 1 92 ? -20.285 1.694 13.087 1.00 84.00 92 PRO A C 1
ATOM 691 O O . PRO A 1 92 ? -19.370 1.588 12.267 1.00 84.00 92 PRO A O 1
ATOM 694 N N . ARG A 1 93 ? -21.076 2.776 13.106 1.00 87.44 93 ARG A N 1
ATOM 695 C CA . ARG A 1 93 ? -20.923 3.889 12.157 1.00 87.44 93 ARG A CA 1
ATOM 696 C C . ARG A 1 93 ? -19.619 4.646 12.382 1.00 87.44 93 ARG A C 1
ATOM 698 O O . ARG A 1 93 ? -18.989 5.081 11.417 1.00 87.44 93 ARG A O 1
ATOM 705 N N . LYS A 1 94 ? -19.192 4.800 13.638 1.00 85.38 94 LYS A N 1
ATOM 706 C CA . LYS A 1 94 ? -17.905 5.426 13.976 1.00 85.38 94 LYS A CA 1
ATOM 707 C C . LYS A 1 94 ? -16.745 4.542 13.534 1.00 85.38 94 LYS A C 1
ATOM 709 O O . LYS A 1 94 ? -15.812 5.056 12.923 1.00 85.38 94 LYS A O 1
ATOM 714 N N . VAL A 1 95 ? -16.843 3.229 13.752 1.00 85.31 95 VAL A N 1
ATOM 715 C CA . VAL A 1 95 ? -15.830 2.262 13.297 1.00 85.31 95 VAL A CA 1
ATOM 716 C C . VAL A 1 95 ? -15.707 2.271 11.769 1.00 85.31 95 VAL A C 1
ATOM 718 O O . VAL A 1 95 ? -14.598 2.328 11.243 1.00 85.31 95 VAL A O 1
ATOM 721 N N . ALA A 1 96 ? -16.823 2.298 11.035 1.00 88.06 96 ALA A N 1
ATOM 722 C CA . ALA A 1 96 ? -16.805 2.374 9.573 1.00 88.06 96 ALA A CA 1
ATOM 723 C C . ALA A 1 96 ? -16.132 3.660 9.057 1.00 88.06 96 ALA A C 1
ATOM 725 O O . ALA A 1 96 ? -15.280 3.606 8.168 1.00 88.06 96 ALA A O 1
ATOM 726 N N . ARG A 1 97 ? -16.456 4.819 9.649 1.00 89.25 97 ARG A N 1
ATOM 727 C CA . ARG A 1 97 ? -15.820 6.105 9.301 1.00 89.25 97 ARG A CA 1
ATOM 728 C C . ARG A 1 97 ? -14.322 6.103 9.589 1.00 89.25 97 ARG A C 1
ATOM 730 O O . ARG A 1 97 ? -13.544 6.598 8.780 1.00 89.25 97 ARG A O 1
ATOM 737 N N . LEU A 1 98 ? -13.918 5.518 10.712 1.00 88.88 98 LEU A N 1
ATOM 738 C CA . LEU A 1 98 ? -12.517 5.379 11.088 1.00 88.88 98 LEU A CA 1
ATOM 739 C C . LEU A 1 98 ? -11.742 4.514 10.086 1.00 88.88 98 LEU A C 1
ATOM 741 O O . LEU A 1 98 ? -10.679 4.913 9.620 1.00 88.88 98 LEU A O 1
ATOM 745 N N . ARG A 1 99 ? -12.303 3.368 9.686 1.00 90.25 99 ARG A N 1
ATOM 746 C CA . ARG A 1 99 ? -11.715 2.499 8.653 1.00 90.25 99 ARG A CA 1
ATOM 747 C C . ARG A 1 99 ? -11.559 3.219 7.319 1.00 90.25 99 ARG A C 1
ATOM 749 O O . ARG A 1 99 ? -10.515 3.097 6.682 1.00 90.25 99 ARG A O 1
ATOM 756 N N . ALA A 1 100 ? -12.564 4.000 6.922 1.00 91.06 100 ALA A N 1
ATOM 757 C CA . ALA A 1 100 ? -12.495 4.818 5.717 1.00 91.06 100 ALA A CA 1
ATOM 758 C C . ALA A 1 100 ? -11.380 5.874 5.806 1.00 91.06 100 ALA A C 1
ATOM 760 O O . ALA A 1 100 ? -10.622 6.035 4.852 1.00 91.06 100 ALA A O 1
ATOM 761 N N . ALA A 1 101 ? -11.224 6.537 6.957 1.00 92.31 101 ALA A N 1
ATOM 762 C CA . ALA A 1 101 ? -10.150 7.505 7.186 1.00 92.31 101 ALA A CA 1
ATOM 763 C C . ALA A 1 101 ? -8.754 6.858 7.128 1.00 92.31 101 ALA A C 1
ATOM 765 O O . ALA A 1 101 ? -7.852 7.404 6.495 1.00 92.31 101 ALA A O 1
ATOM 766 N N . ILE A 1 102 ? -8.587 5.669 7.717 1.00 92.69 102 ILE A N 1
ATOM 767 C CA . ILE A 1 102 ? -7.340 4.891 7.642 1.00 92.69 102 ILE A CA 1
ATOM 768 C C . ILE A 1 102 ? -7.024 4.515 6.188 1.00 92.69 102 ILE A C 1
ATOM 770 O O . ILE A 1 102 ? -5.893 4.689 5.737 1.00 92.69 102 ILE A O 1
ATOM 774 N N . ASN A 1 103 ? -8.016 4.040 5.429 1.00 92.75 103 ASN A N 1
ATOM 775 C CA . ASN A 1 103 ? -7.832 3.695 4.019 1.00 92.75 103 ASN A CA 1
ATOM 776 C C . ASN A 1 103 ? -7.475 4.929 3.166 1.00 92.75 103 ASN A C 1
ATOM 778 O O . ASN A 1 103 ? -6.598 4.862 2.308 1.00 92.75 103 ASN A O 1
ATOM 782 N N . ALA A 1 104 ? -8.097 6.080 3.432 1.00 94.00 104 ALA A N 1
ATOM 783 C CA . ALA A 1 104 ? -7.764 7.333 2.758 1.00 94.00 104 ALA A CA 1
ATOM 784 C C . ALA A 1 104 ? -6.325 7.786 3.062 1.00 94.00 104 ALA A C 1
ATOM 786 O O . ALA A 1 104 ? -5.579 8.118 2.145 1.00 94.00 104 ALA A O 1
ATOM 787 N N . ALA A 1 105 ? -5.904 7.734 4.327 1.00 94.62 105 ALA A N 1
ATOM 788 C CA . ALA A 1 105 ? -4.527 8.030 4.719 1.00 94.62 105 ALA A CA 1
ATOM 789 C C . ALA A 1 105 ? -3.521 7.075 4.062 1.00 94.62 105 ALA A C 1
ATOM 791 O O . ALA A 1 105 ? -2.484 7.513 3.571 1.00 94.62 105 ALA A O 1
ATOM 792 N N . CYS A 1 106 ? -3.852 5.782 3.984 1.00 94.38 106 CYS A N 1
ATOM 793 C CA . CYS A 1 106 ? -3.056 4.796 3.258 1.00 94.38 106 CYS A CA 1
ATOM 794 C C . CYS A 1 106 ? -2.883 5.177 1.785 1.00 94.38 106 CYS A C 1
ATOM 796 O O . CYS A 1 106 ? -1.758 5.177 1.296 1.00 94.38 106 CYS A O 1
ATOM 798 N N . ARG A 1 107 ? -3.964 5.556 1.093 1.00 94.25 107 ARG A N 1
ATOM 799 C CA . ARG A 1 107 ? -3.911 5.993 -0.312 1.00 94.25 107 ARG A CA 1
ATOM 800 C C . ARG A 1 107 ? -3.015 7.216 -0.495 1.00 94.25 107 ARG A C 1
ATOM 802 O O . ARG A 1 107 ? -2.192 7.232 -1.402 1.00 94.25 107 ARG A O 1
ATOM 809 N N . VAL A 1 108 ? -3.138 8.207 0.387 1.00 94.88 108 VAL A N 1
ATOM 810 C CA . VAL A 1 108 ? -2.295 9.413 0.353 1.00 94.88 108 VAL A CA 1
ATOM 811 C C . VAL A 1 108 ? -0.827 9.064 0.588 1.00 94.88 108 VAL A C 1
ATOM 813 O O . VAL A 1 108 ? 0.038 9.541 -0.141 1.00 94.88 108 VAL A O 1
ATOM 816 N N . ALA A 1 109 ? -0.536 8.220 1.581 1.00 94.56 109 ALA A N 1
ATOM 817 C CA . ALA A 1 109 ? 0.826 7.790 1.865 1.00 94.56 109 ALA A CA 1
ATOM 818 C C . ALA A 1 109 ? 1.412 7.007 0.683 1.00 94.56 109 ALA A C 1
ATOM 820 O O . ALA A 1 109 ? 2.504 7.331 0.230 1.00 94.56 109 ALA A O 1
ATOM 821 N N . ALA A 1 110 ? 0.674 6.036 0.143 1.00 92.19 110 ALA A N 1
ATOM 822 C CA . ALA A 1 110 ? 1.116 5.176 -0.948 1.00 92.19 110 ALA A CA 1
ATOM 823 C C . ALA A 1 110 ? 1.310 5.915 -2.282 1.00 92.19 110 ALA A C 1
ATOM 825 O O . ALA A 1 110 ? 2.164 5.510 -3.065 1.00 92.19 110 ALA A O 1
ATOM 826 N N . GLY A 1 111 ? 0.561 6.989 -2.554 1.00 91.62 111 GLY A N 1
ATOM 827 C CA . GLY A 1 111 ? 0.566 7.625 -3.874 1.00 91.62 111 GLY A CA 1
ATOM 828 C C . GLY A 1 111 ? 0.180 6.614 -4.958 1.00 91.62 111 GLY A C 1
ATOM 829 O O . GLY A 1 111 ? -0.839 5.936 -4.834 1.00 91.62 111 GLY A O 1
ATOM 830 N N . ASP A 1 112 ? 1.037 6.455 -5.968 1.00 88.62 112 ASP A N 1
ATOM 831 C CA . ASP A 1 112 ? 0.814 5.532 -7.093 1.00 88.62 112 ASP A CA 1
ATOM 832 C C . ASP A 1 112 ? 1.318 4.101 -6.829 1.00 88.62 112 ASP A C 1
ATOM 834 O O . ASP A 1 112 ? 1.330 3.250 -7.722 1.00 88.62 112 ASP A O 1
ATOM 838 N N . ARG A 1 113 ? 1.772 3.804 -5.604 1.00 88.50 113 ARG A N 1
ATOM 839 C CA . ARG A 1 113 ? 2.273 2.473 -5.251 1.00 88.50 113 ARG A CA 1
ATOM 840 C C . ARG A 1 113 ? 1.141 1.461 -5.112 1.00 88.50 113 ARG A C 1
ATOM 842 O O . ARG A 1 113 ? 0.038 1.760 -4.652 1.00 88.50 113 ARG A O 1
ATOM 849 N N . ARG A 1 114 ? 1.453 0.203 -5.432 1.00 89.75 114 ARG A N 1
ATOM 850 C CA . ARG A 1 114 ? 0.571 -0.926 -5.125 1.00 89.75 114 ARG A CA 1
ATOM 851 C C . ARG A 1 114 ? 0.452 -1.075 -3.607 1.00 89.75 114 ARG A C 1
ATOM 853 O O . ARG A 1 114 ? 1.457 -1.057 -2.899 1.00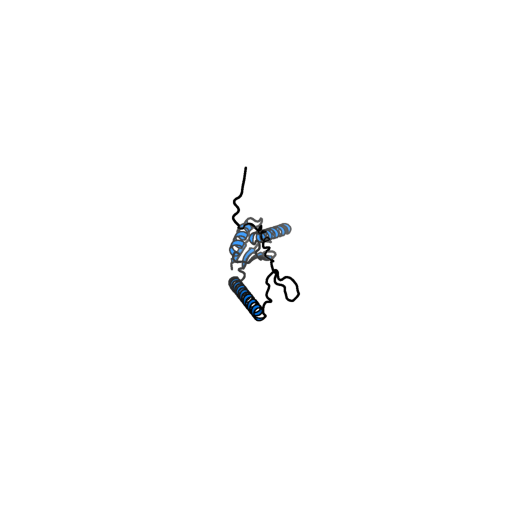 89.75 114 ARG A O 1
ATOM 860 N N . THR A 1 115 ? -0.772 -1.277 -3.131 1.00 91.25 115 THR A N 1
ATOM 861 C CA . THR A 1 115 ? -1.072 -1.496 -1.713 1.00 91.25 115 THR A CA 1
ATOM 862 C C . THR A 1 115 ? -1.752 -2.842 -1.488 1.00 91.25 115 THR A C 1
ATOM 864 O O . THR A 1 115 ? -2.434 -3.363 -2.375 1.00 91.25 115 THR A O 1
ATOM 867 N N . SER A 1 116 ? -1.562 -3.410 -0.300 1.00 90.00 116 SER A N 1
ATOM 868 C CA . SER A 1 116 ? -2.396 -4.482 0.243 1.00 90.00 116 SER A CA 1
ATOM 869 C C . SER A 1 116 ? -3.160 -3.948 1.449 1.00 90.00 116 SER A C 1
ATOM 871 O O . SER A 1 116 ? -2.640 -3.147 2.225 1.00 90.00 116 SER A O 1
ATOM 873 N N . TYR A 1 117 ? -4.416 -4.362 1.591 1.00 91.12 117 TYR A N 1
ATOM 874 C CA . TYR A 1 117 ? -5.273 -3.939 2.690 1.00 91.12 117 TYR A CA 1
ATOM 875 C C . TYR A 1 117 ? -6.043 -5.147 3.210 1.00 91.12 117 TYR A C 1
ATOM 877 O O . TYR A 1 117 ? -6.892 -5.703 2.512 1.00 91.12 117 TYR A O 1
ATOM 885 N N . HIS A 1 118 ? -5.744 -5.544 4.441 1.00 90.88 118 HIS A N 1
ATOM 886 C CA . HIS A 1 118 ? -6.395 -6.654 5.120 1.00 90.88 118 HIS A CA 1
ATOM 887 C C . HIS A 1 118 ? -7.006 -6.151 6.417 1.00 90.88 118 HIS A C 1
ATOM 889 O O . HIS A 1 118 ? -6.311 -5.665 7.302 1.00 90.88 118 HIS A O 1
ATOM 895 N N . ALA A 1 119 ? -8.324 -6.257 6.529 1.00 90.12 119 ALA A N 1
ATOM 896 C CA . ALA 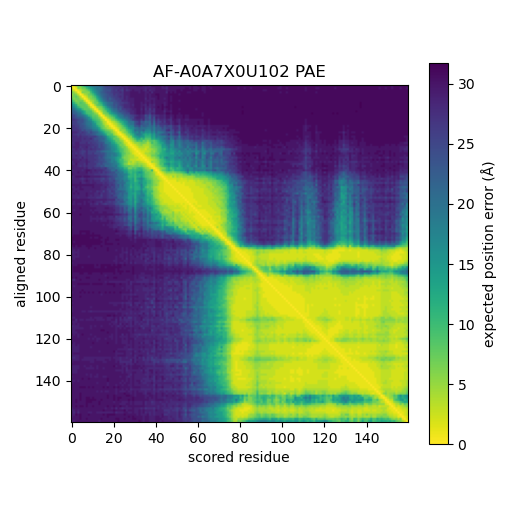A 1 119 ? -9.072 -5.750 7.663 1.00 90.12 119 ALA A CA 1
ATOM 897 C C . ALA A 1 119 ? -9.910 -6.866 8.288 1.00 90.12 119 ALA A C 1
ATOM 899 O O . ALA A 1 119 ? -10.660 -7.554 7.605 1.00 90.12 119 ALA A O 1
ATOM 900 N N . THR A 1 120 ? -9.797 -6.993 9.603 1.00 89.19 120 THR A N 1
ATOM 901 C CA . THR A 1 120 ? -10.673 -7.782 10.479 1.00 89.19 120 THR A CA 1
ATOM 902 C C . THR A 1 120 ? -11.395 -6.828 11.424 1.00 89.19 120 THR A C 1
ATOM 904 O O . THR A 1 120 ? -11.116 -5.626 11.400 1.00 89.19 120 THR A O 1
ATOM 907 N N . ASP A 1 121 ? -12.274 -7.329 12.290 1.00 83.38 121 ASP A N 1
ATOM 908 C CA . ASP A 1 121 ? -13.007 -6.497 13.250 1.00 83.38 121 ASP A CA 1
ATOM 909 C C . ASP A 1 121 ? -12.086 -5.735 14.208 1.00 83.38 121 ASP A C 1
ATOM 911 O O . ASP A 1 121 ? -12.351 -4.576 14.499 1.00 83.38 121 ASP A O 1
ATOM 915 N N . VAL A 1 122 ? -10.951 -6.308 14.609 1.00 86.12 122 VAL A N 1
ATOM 916 C CA . VAL A 1 122 ? -10.054 -5.700 15.612 1.00 86.12 122 VAL A CA 1
ATOM 917 C C . VAL A 1 122 ? -8.697 -5.259 15.066 1.00 86.12 122 VAL A C 1
ATOM 919 O O . VAL A 1 122 ? -7.998 -4.498 15.735 1.00 86.12 122 VAL A O 1
ATOM 922 N N . ARG A 1 123 ? -8.324 -5.695 13.859 1.00 90.19 123 ARG A N 1
ATOM 923 C CA . ARG A 1 123 ? -7.001 -5.459 13.264 1.00 90.19 123 ARG A CA 1
ATOM 924 C C . ARG A 1 123 ? -7.105 -4.987 11.818 1.00 90.19 123 ARG A C 1
ATOM 926 O O . ARG A 1 123 ? -7.926 -5.502 11.060 1.00 90.19 123 ARG A O 1
ATOM 933 N N . ILE A 1 124 ? -6.229 -4.069 11.424 1.00 93.00 124 ILE A N 1
ATOM 934 C CA . ILE A 1 124 ? -6.009 -3.671 10.030 1.00 93.00 124 ILE A CA 1
ATOM 935 C C . ILE A 1 124 ? -4.520 -3.797 9.713 1.00 93.00 124 ILE A C 1
ATOM 937 O O . ILE A 1 124 ? -3.702 -3.228 10.423 1.00 93.00 124 ILE A O 1
ATOM 941 N N . THR A 1 125 ? -4.181 -4.489 8.632 1.00 94.25 125 THR A N 1
ATOM 942 C CA . THR A 1 125 ? -2.824 -4.598 8.092 1.00 94.25 125 THR A CA 1
ATOM 943 C C . THR A 1 125 ? -2.778 -3.958 6.713 1.00 94.25 125 THR A C 1
ATOM 945 O O . THR A 1 125 ? -3.627 -4.225 5.858 1.00 94.25 125 THR A O 1
ATOM 948 N N . ILE A 1 126 ? -1.789 -3.095 6.508 1.00 94.44 126 ILE A N 1
ATOM 949 C CA . ILE A 1 126 ? -1.617 -2.288 5.303 1.00 94.44 126 ILE A CA 1
ATOM 950 C C . ILE A 1 126 ? -0.196 -2.488 4.804 1.00 94.44 126 ILE A C 1
ATOM 952 O O . ILE A 1 126 ? 0.744 -2.145 5.514 1.00 94.44 126 ILE A O 1
ATOM 956 N N . GLY A 1 127 ? -0.037 -3.013 3.594 1.00 92.94 127 GLY A N 1
ATOM 957 C CA . GLY A 1 127 ? 1.256 -3.120 2.923 1.00 92.94 127 GLY A CA 1
ATOM 958 C C . GLY A 1 127 ? 1.390 -2.095 1.804 1.00 92.94 127 GLY A C 1
ATOM 959 O O . GLY A 1 127 ? 0.421 -1.814 1.096 1.00 92.94 127 GLY A O 1
ATOM 960 N N . ILE A 1 128 ? 2.593 -1.559 1.621 1.00 93.06 128 ILE A N 1
ATOM 961 C CA . ILE A 1 128 ? 2.958 -0.686 0.501 1.00 93.06 128 ILE A CA 1
ATOM 962 C C . ILE A 1 128 ? 4.145 -1.328 -0.214 1.00 93.06 128 ILE A C 1
ATOM 964 O O . ILE A 1 128 ? 5.108 -1.722 0.434 1.00 93.06 128 ILE A O 1
ATOM 968 N N . ALA A 1 129 ? 4.060 -1.455 -1.538 1.00 90.25 129 ALA A N 1
ATOM 969 C CA . ALA A 1 129 ? 5.142 -1.989 -2.358 1.00 90.25 129 ALA A CA 1
ATOM 970 C C . ALA A 1 129 ? 6.073 -0.881 -2.858 1.00 90.25 129 ALA A C 1
ATOM 972 O O . ALA A 1 129 ? 5.603 0.174 -3.293 1.00 90.25 129 ALA A O 1
ATOM 973 N N . GLY A 1 130 ? 7.367 -1.178 -2.936 1.00 85.50 130 GLY A N 1
ATOM 974 C CA . GLY A 1 130 ? 8.335 -0.380 -3.683 1.00 85.50 130 GLY A CA 1
ATOM 975 C C . GLY A 1 130 ? 9.598 -0.052 -2.890 1.00 85.50 130 GLY A C 1
ATOM 976 O O . GLY A 1 130 ? 9.661 -0.296 -1.691 1.00 85.50 130 GLY A O 1
ATOM 977 N N . PRO A 1 131 ? 10.608 0.531 -3.550 1.00 82.88 131 PRO A N 1
ATOM 978 C CA . PRO A 1 131 ? 11.880 0.867 -2.910 1.00 82.88 131 PRO A CA 1
ATOM 979 C C . PRO A 1 131 ? 11.746 1.935 -1.810 1.00 82.88 131 PRO A C 1
ATOM 981 O O . PRO A 1 131 ? 12.574 1.988 -0.912 1.00 82.88 131 PRO A O 1
ATOM 984 N N . ASP A 1 132 ? 10.695 2.759 -1.857 1.00 86.94 132 ASP A N 1
ATOM 985 C CA . ASP A 1 132 ? 10.352 3.774 -0.852 1.00 86.94 132 ASP A CA 1
ATOM 986 C C . ASP A 1 132 ? 9.280 3.291 0.146 1.00 86.94 132 ASP A C 1
ATOM 988 O O . ASP A 1 132 ? 8.725 4.093 0.901 1.00 86.94 132 ASP A O 1
ATOM 992 N N . ALA A 1 133 ? 8.946 1.992 0.169 1.00 89.56 133 ALA A N 1
ATOM 993 C CA . ALA A 1 133 ? 7.861 1.453 0.993 1.00 89.56 133 ALA A CA 1
ATOM 994 C C . ALA A 1 133 ? 8.020 1.787 2.484 1.00 89.56 133 ALA A C 1
ATOM 996 O O . ALA A 1 133 ? 7.054 2.207 3.124 1.00 89.56 133 ALA A O 1
ATOM 997 N N . HIS A 1 134 ? 9.237 1.682 3.017 1.00 89.56 134 HIS A N 1
ATOM 998 C CA . HIS A 1 134 ? 9.543 2.009 4.408 1.00 89.56 134 HIS A CA 1
ATOM 999 C C . HIS A 1 134 ? 9.210 3.472 4.745 1.00 89.56 134 HIS A C 1
ATOM 1001 O O . HIS A 1 134 ? 8.529 3.771 5.727 1.00 89.56 134 HIS A O 1
ATOM 1007 N N . GLU A 1 135 ? 9.631 4.407 3.894 1.00 91.62 135 GLU A N 1
ATOM 1008 C CA . GLU A 1 135 ? 9.398 5.845 4.073 1.00 91.62 135 GLU A CA 1
ATOM 1009 C C . GLU A 1 135 ? 7.905 6.177 3.996 1.00 91.62 135 GLU A C 1
ATOM 1011 O O . GLU A 1 135 ? 7.383 6.978 4.779 1.00 91.62 135 GLU A O 1
ATOM 1016 N N . ARG A 1 136 ? 7.194 5.509 3.085 1.00 93.94 136 ARG A N 1
ATOM 1017 C CA . ARG A 1 136 ? 5.744 5.629 2.898 1.00 93.94 136 ARG A CA 1
ATOM 1018 C C . ARG A 1 136 ? 4.983 5.105 4.118 1.00 93.94 136 ARG A C 1
ATOM 1020 O O . ARG A 1 136 ? 4.064 5.773 4.598 1.00 93.94 136 ARG A O 1
ATOM 1027 N N . ILE A 1 137 ? 5.400 3.964 4.672 1.00 93.62 137 ILE A N 1
ATOM 1028 C CA . ILE A 1 137 ? 4.873 3.428 5.934 1.00 93.62 137 ILE A CA 1
ATOM 1029 C C . ILE A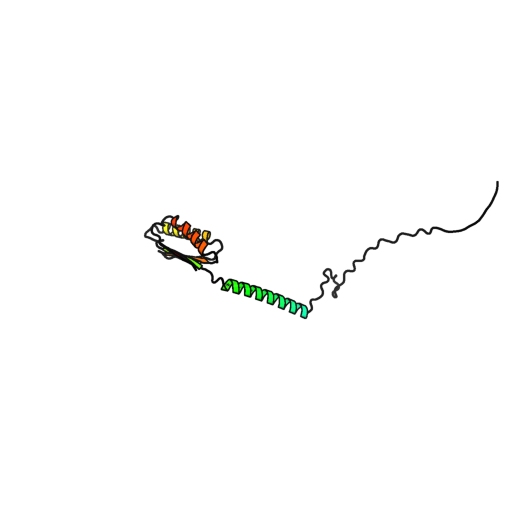 1 137 ? 5.161 4.388 7.094 1.00 93.62 137 ILE A C 1
ATOM 1031 O O . ILE A 1 137 ? 4.253 4.679 7.872 1.00 93.62 137 ILE A O 1
ATOM 1035 N N . ALA A 1 138 ? 6.348 4.996 7.164 1.00 92.12 138 ALA A N 1
ATOM 1036 C CA . ALA A 1 138 ? 6.668 5.994 8.186 1.00 92.12 138 ALA A CA 1
ATOM 1037 C C . ALA A 1 138 ? 5.806 7.271 8.071 1.00 92.12 138 ALA A C 1
ATOM 1039 O O . ALA A 1 138 ? 5.437 7.889 9.077 1.00 92.12 138 ALA A O 1
ATOM 1040 N N . VAL A 1 139 ? 5.449 7.697 6.853 1.00 93.81 139 VAL A N 1
ATOM 1041 C CA . VAL A 1 139 ? 4.466 8.774 6.633 1.00 93.81 139 VAL A CA 1
ATOM 1042 C C . VAL A 1 139 ? 3.093 8.363 7.161 1.00 93.81 139 VAL A C 1
ATOM 1044 O O . VAL A 1 139 ? 2.503 9.116 7.940 1.00 93.81 139 VAL A O 1
ATOM 1047 N N . LEU A 1 140 ? 2.614 7.170 6.803 1.00 94.44 140 LEU A N 1
ATOM 1048 C CA . LEU A 1 140 ? 1.331 6.648 7.273 1.00 94.44 140 LEU A CA 1
ATOM 1049 C C . LEU A 1 140 ? 1.292 6.553 8.806 1.00 94.44 140 LEU A C 1
ATOM 1051 O O . LEU A 1 140 ? 0.373 7.082 9.432 1.00 94.44 140 LEU A O 1
ATOM 1055 N N . ARG A 1 141 ? 2.331 5.988 9.429 1.00 92.56 141 ARG A N 1
ATOM 1056 C CA . ARG A 1 141 ? 2.469 5.858 10.888 1.00 92.56 141 ARG A CA 1
ATOM 1057 C C . ARG A 1 141 ? 2.327 7.200 11.601 1.00 92.56 141 ARG A C 1
ATOM 1059 O O . ARG A 1 141 ? 1.660 7.282 12.625 1.00 92.56 141 ARG A O 1
ATOM 1066 N N . ARG A 1 142 ? 2.896 8.281 11.058 1.00 91.69 142 ARG A N 1
ATOM 1067 C CA . ARG A 1 142 ? 2.782 9.634 11.642 1.00 91.69 142 ARG A CA 1
ATOM 1068 C C . ARG A 1 142 ? 1.371 10.225 11.552 1.00 91.69 142 ARG A C 1
ATOM 1070 O O . ARG A 1 142 ? 1.055 11.157 12.295 1.00 91.69 142 ARG A O 1
ATOM 1077 N N . GLN A 1 143 ? 0.530 9.721 10.652 1.00 91.44 143 GLN A N 1
ATOM 1078 C CA . GLN A 1 143 ? -0.859 10.157 10.507 1.00 91.44 143 GLN A CA 1
ATOM 1079 C C . GLN A 1 143 ? -1.810 9.395 11.438 1.00 91.44 143 GLN A C 1
ATOM 1081 O O . GLN A 1 143 ? -2.753 9.998 11.946 1.00 91.44 143 GLN A O 1
ATOM 1086 N N . LEU A 1 144 ? -1.553 8.110 11.711 1.00 89.94 144 LEU A N 1
ATOM 1087 C CA . LEU A 1 144 ? -2.459 7.244 12.480 1.00 89.94 144 LEU A CA 1
ATOM 1088 C C . LEU A 1 144 ? -2.808 7.776 13.889 1.00 89.94 144 LEU A C 1
ATOM 1090 O O . LEU A 1 144 ? -3.996 7.825 14.207 1.00 89.94 144 LEU A O 1
ATOM 1094 N N . PRO A 1 145 ? -1.864 8.265 14.723 1.00 86.62 145 PRO A N 1
ATOM 1095 C CA . PRO A 1 145 ? -2.193 8.791 16.050 1.00 86.62 145 PRO A CA 1
ATOM 1096 C C . PRO A 1 145 ? -3.106 10.019 16.025 1.00 86.62 145 PRO A C 1
ATOM 1098 O O . PRO A 1 145 ? -3.816 10.270 16.997 1.00 86.62 145 PRO A O 1
ATOM 1101 N N . LYS A 1 146 ? -3.105 10.777 14.919 1.00 87.06 146 LYS A N 1
ATOM 1102 C CA . LYS A 1 146 ? -3.930 11.983 14.742 1.00 87.06 146 LYS A CA 1
ATOM 1103 C C . LYS A 1 146 ? -5.398 11.649 14.465 1.00 87.06 146 LYS A C 1
ATOM 1105 O O . LYS A 1 146 ? -6.239 12.544 14.479 1.00 87.06 146 LYS A O 1
ATOM 1110 N N . MET A 1 147 ? -5.712 10.383 14.195 1.00 85.50 147 MET A N 1
ATOM 1111 C CA . MET A 1 147 ? -7.073 9.928 13.945 1.00 85.50 147 MET A CA 1
ATOM 1112 C C . MET A 1 147 ? -7.832 9.744 15.263 1.00 85.50 147 MET A C 1
ATOM 1114 O O . MET A 1 147 ? -7.291 9.264 16.260 1.00 85.50 147 MET A O 1
ATOM 1118 N N . GLY A 1 148 ? -9.111 10.124 15.276 1.00 68.12 148 GLY A N 1
ATOM 1119 C CA . GLY A 1 148 ? -9.974 9.925 16.440 1.00 68.12 148 GLY A CA 1
ATOM 1120 C C . GLY A 1 148 ? -10.121 8.439 16.778 1.00 68.12 148 GLY A C 1
ATOM 1121 O O . GLY A 1 148 ? -10.403 7.633 15.898 1.00 68.12 148 GLY A O 1
ATOM 1122 N N . GLY A 1 149 ? -9.949 8.081 18.053 1.00 72.06 149 GLY A N 1
ATOM 1123 C CA . GLY A 1 149 ? -10.023 6.690 18.520 1.00 72.06 149 GLY A CA 1
ATOM 1124 C C . GLY A 1 149 ? -8.679 5.961 18.613 1.00 72.06 149 GLY A C 1
ATOM 1125 O O . GLY A 1 149 ? -8.678 4.791 18.965 1.00 72.06 149 GLY A O 1
ATOM 1126 N N . SER A 1 150 ? -7.553 6.643 18.371 1.00 71.81 150 SER A N 1
ATOM 1127 C CA . SER A 1 150 ? -6.196 6.074 18.452 1.00 71.81 150 SER A CA 1
ATOM 1128 C C . SER A 1 150 ? -5.715 5.713 19.866 1.00 71.81 150 SER A C 1
ATOM 1130 O O . SER A 1 150 ? -4.714 5.010 20.018 1.00 71.81 150 SER A O 1
ATOM 1132 N N . ARG A 1 151 ? -6.408 6.174 20.921 1.00 69.62 151 ARG A N 1
ATOM 1133 C CA . ARG A 1 151 ? -6.083 5.821 22.313 1.00 69.62 151 ARG A CA 1
ATOM 1134 C C . ARG A 1 151 ? -6.308 4.324 22.521 1.00 69.62 151 ARG A C 1
ATOM 1136 O O . ARG A 1 151 ? -7.448 3.882 22.587 1.00 69.62 151 ARG A O 1
ATOM 1143 N N . GLY A 1 152 ? -5.215 3.580 22.652 1.00 76.94 152 GLY A N 1
ATOM 1144 C CA . GLY A 1 152 ? -5.231 2.132 22.863 1.00 76.94 152 GLY A CA 1
ATOM 1145 C C . GLY A 1 152 ? -4.906 1.306 21.621 1.00 76.94 152 GLY A C 1
ATOM 1146 O O . GLY A 1 152 ? -4.979 0.084 21.697 1.00 76.94 152 GLY A O 1
ATOM 1147 N N . TRP A 1 153 ? -4.543 1.928 20.493 1.00 89.06 153 TRP A N 1
ATOM 1148 C CA . TRP A 1 153 ? -4.026 1.163 19.361 1.00 89.06 153 TRP A CA 1
ATOM 1149 C C . TRP A 1 153 ? -2.596 0.707 19.602 1.00 89.06 153 TRP A C 1
ATOM 1151 O O . TRP A 1 153 ? -1.748 1.489 20.040 1.00 89.06 153 TRP A O 1
ATOM 1161 N N . THR A 1 154 ? -2.321 -0.527 19.201 1.00 90.19 154 THR A N 1
ATOM 1162 C CA . THR A 1 154 ? -0.957 -1.026 19.035 1.00 90.19 154 THR A CA 1
ATOM 1163 C C . THR A 1 154 ? -0.615 -0.964 17.555 1.00 90.19 154 THR A C 1
ATOM 1165 O O . THR A 1 154 ? -1.354 -1.494 16.726 1.00 90.19 154 THR A O 1
ATOM 1168 N N . ILE A 1 155 ? 0.481 -0.283 17.219 1.00 91.31 155 ILE A N 1
ATOM 1169 C CA . ILE A 1 155 ? 0.953 -0.136 15.841 1.00 91.31 155 ILE A CA 1
ATOM 1170 C C . ILE A 1 155 ? 2.287 -0.870 15.718 1.00 91.31 155 ILE A C 1
ATOM 1172 O O . ILE A 1 155 ? 3.267 -0.472 16.350 1.00 91.31 155 ILE A O 1
ATOM 1176 N N . THR A 1 156 ? 2.315 -1.927 14.914 1.00 92.06 156 THR A N 1
ATOM 1177 C CA . THR A 1 156 ? 3.513 -2.719 14.609 1.00 92.06 156 THR A CA 1
ATOM 1178 C C . THR A 1 156 ? 3.884 -2.577 13.142 1.00 92.06 156 THR A C 1
ATOM 1180 O O . THR A 1 156 ? 3.024 -2.360 12.289 1.00 92.06 156 THR A O 1
ATOM 1183 N N . GLU A 1 157 ? 5.175 -2.671 12.847 1.00 89.75 157 GLU A N 1
ATOM 1184 C CA . GLU A 1 157 ? 5.715 -2.532 11.498 1.00 89.75 157 GLU A CA 1
ATOM 118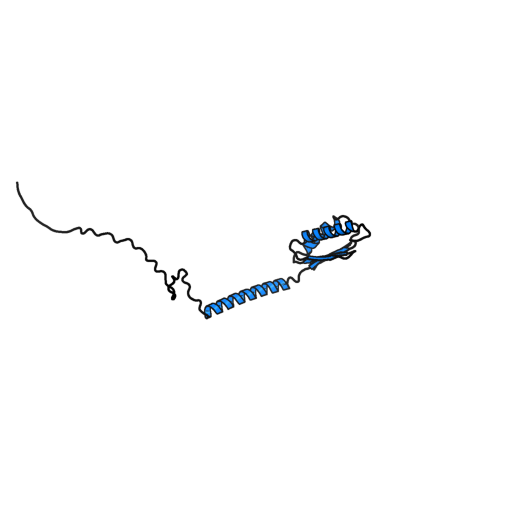5 C C . GLU A 1 157 ? 6.508 -3.781 11.141 1.00 89.75 157 GLU A C 1
ATOM 1187 O O . GLU A 1 157 ? 7.194 -4.348 11.991 1.00 89.75 157 GLU A O 1
ATOM 1192 N N . ASP A 1 158 ? 6.397 -4.183 9.883 1.00 85.44 158 ASP A N 1
ATOM 1193 C CA . ASP A 1 158 ? 7.231 -5.210 9.274 1.00 85.44 158 ASP A CA 1
ATOM 1194 C C . ASP A 1 158 ? 7.866 -4.600 8.027 1.00 85.44 158 ASP A C 1
ATOM 1196 O O . ASP A 1 158 ? 7.167 -4.193 7.095 1.00 85.44 158 ASP A O 1
ATOM 1200 N N . LEU A 1 159 ? 9.181 -4.425 8.072 1.00 79.94 159 LEU A N 1
ATOM 1201 C CA . LEU A 1 159 ? 9.938 -3.599 7.144 1.00 79.94 159 LEU A CA 1
ATOM 1202 C C . LEU A 1 159 ? 10.873 -4.518 6.359 1.00 79.94 159 LEU A C 1
ATOM 1204 O O . LEU A 1 159 ? 11.941 -4.869 6.856 1.00 79.94 159 LEU A O 1
ATOM 1208 N N . ASN A 1 160 ? 10.439 -4.921 5.162 1.00 64.94 160 ASN A N 1
ATOM 1209 C CA . ASN A 1 160 ? 11.278 -5.627 4.190 1.00 64.94 160 ASN A CA 1
ATOM 1210 C C . ASN A 1 160 ? 11.984 -4.653 3.256 1.00 64.94 160 ASN A C 1
ATOM 1212 O O . ASN A 1 160 ? 11.315 -3.679 2.826 1.00 64.94 160 ASN A O 1
#